Protein AF-A0A6P0Q5R2-F1 (afdb_monomer)

Radius of gyration: 26.45 Å; Cα contacts (8 Å, |Δi|>4): 133; chains: 1; bounding box: 87×30×60 Å

pLDDT: mean 90.56, std 9.29, range [42.06, 97.69]

Structure (mmCIF, N/CA/C/O backbone):
data_AF-A0A6P0Q5R2-F1
#
_entry.id   AF-A0A6P0Q5R2-F1
#
loop_
_atom_site.group_PDB
_atom_site.id
_atom_site.type_symbol
_atom_site.label_atom_id
_atom_site.label_alt_id
_atom_site.label_comp_id
_atom_site.label_asym_id
_atom_site.label_entity_id
_atom_site.label_seq_id
_atom_site.pdbx_PDB_ins_code
_atom_site.Cartn_x
_atom_site.Cartn_y
_atom_site.Cartn_z
_atom_site.occupancy
_atom_site.B_iso_or_equiv
_atom_site.auth_seq_id
_atom_site.auth_comp_id
_atom_site.auth_asym_id
_atom_site.auth_atom_id
_atom_site.pdbx_PDB_model_num
ATOM 1 N N . SER A 1 1 ? 44.112 -12.310 -16.488 1.00 42.06 1 SER A N 1
ATOM 2 C CA . SER A 1 1 ? 43.573 -10.950 -16.290 1.00 42.06 1 SER A CA 1
ATOM 3 C C . SER A 1 1 ? 42.637 -10.949 -15.096 1.00 42.06 1 SER A C 1
ATOM 5 O O . SER A 1 1 ? 41.719 -11.762 -15.097 1.00 42.06 1 SER A O 1
ATOM 7 N N . PRO A 1 2 ? 42.870 -10.136 -14.055 1.00 47.78 2 PRO A N 1
ATOM 8 C CA . PRO A 1 2 ? 42.085 -10.195 -12.831 1.00 47.78 2 PRO A CA 1
ATOM 9 C C . PRO A 1 2 ? 40.879 -9.256 -12.955 1.00 47.78 2 PRO A C 1
ATOM 11 O O . PRO A 1 2 ? 40.959 -8.079 -12.629 1.00 47.78 2 PRO A O 1
ATOM 14 N N . GLN A 1 3 ? 39.765 -9.769 -13.474 1.00 55.22 3 GLN A N 1
ATOM 15 C CA . GLN A 1 3 ? 38.461 -9.088 -13.427 1.00 55.22 3 GLN A CA 1
ATOM 16 C C . GLN A 1 3 ? 37.339 -10.009 -12.916 1.00 55.22 3 GLN A C 1
ATOM 18 O O . GLN A 1 3 ? 36.163 -9.732 -13.111 1.00 55.22 3 GLN A O 1
ATOM 23 N N . ALA A 1 4 ? 37.685 -11.101 -12.234 1.00 63.25 4 ALA A N 1
ATOM 24 C CA . ALA A 1 4 ? 36.718 -12.053 -11.699 1.00 63.25 4 ALA A CA 1
ATOM 25 C C . ALA A 1 4 ? 36.775 -12.037 -10.167 1.00 63.25 4 ALA A C 1
ATOM 27 O O . ALA A 1 4 ? 37.687 -12.641 -9.611 1.00 63.25 4 ALA A O 1
ATOM 28 N N . ASN A 1 5 ? 35.878 -11.267 -9.528 1.00 65.19 5 ASN A N 1
ATOM 29 C CA . ASN A 1 5 ? 35.314 -11.488 -8.174 1.00 65.19 5 ASN A CA 1
ATOM 30 C C . ASN A 1 5 ? 34.560 -10.251 -7.628 1.00 65.19 5 ASN A C 1
ATOM 32 O O . ASN A 1 5 ? 34.672 -9.918 -6.450 1.00 65.19 5 ASN A O 1
ATOM 36 N N . LEU A 1 6 ? 33.784 -9.542 -8.455 1.00 70.75 6 LEU A N 1
ATOM 37 C CA . LEU A 1 6 ? 32.781 -8.620 -7.909 1.00 70.75 6 LEU A CA 1
ATOM 38 C C . LEU A 1 6 ? 31.512 -9.419 -7.576 1.00 70.75 6 LEU A C 1
ATOM 40 O O . LEU A 1 6 ? 31.130 -10.274 -8.381 1.00 70.75 6 LEU A O 1
ATOM 44 N N . PRO A 1 7 ? 30.866 -9.183 -6.417 1.00 76.06 7 PRO A N 1
ATOM 45 C CA . PRO A 1 7 ? 29.560 -9.765 -6.154 1.00 76.06 7 PRO A CA 1
ATOM 46 C C . PRO A 1 7 ? 28.568 -9.280 -7.225 1.00 76.06 7 PRO A C 1
ATOM 48 O O . PRO A 1 7 ? 28.693 -8.144 -7.696 1.00 76.06 7 PRO A O 1
ATOM 51 N N . PRO A 1 8 ? 27.598 -10.118 -7.624 1.00 79.19 8 PRO A N 1
ATOM 52 C CA . PRO A 1 8 ? 26.590 -9.727 -8.602 1.00 79.19 8 PRO A CA 1
ATOM 53 C C . PRO A 1 8 ? 25.818 -8.502 -8.106 1.00 79.19 8 PRO A C 1
ATOM 55 O O . PRO A 1 8 ? 25.568 -8.341 -6.908 1.00 79.19 8 PRO A O 1
ATOM 58 N N . SER A 1 9 ? 25.421 -7.635 -9.032 1.00 89.88 9 SER A N 1
ATOM 59 C CA . SER A 1 9 ? 24.553 -6.507 -8.711 1.00 89.88 9 SER A CA 1
ATOM 60 C C . SER A 1 9 ? 23.187 -6.989 -8.220 1.00 89.88 9 SER A C 1
ATOM 62 O O . SER A 1 9 ? 22.724 -8.077 -8.562 1.00 89.88 9 SER A O 1
ATOM 64 N N . ILE A 1 10 ? 22.491 -6.139 -7.463 1.00 86.69 10 ILE A N 1
ATOM 65 C CA . ILE A 1 10 ? 21.116 -6.411 -7.026 1.00 86.69 10 ILE A CA 1
ATOM 66 C C . ILE A 1 10 ? 20.200 -6.722 -8.225 1.00 86.69 10 ILE A C 1
ATOM 68 O O . ILE A 1 10 ? 19.376 -7.629 -8.148 1.00 86.69 10 ILE A O 1
ATOM 72 N N . TRP A 1 11 ? 20.397 -6.031 -9.355 1.00 88.62 11 TRP A N 1
ATOM 73 C CA . TRP A 1 11 ? 19.672 -6.301 -10.597 1.00 88.62 11 TRP A CA 1
ATOM 74 C C . TRP A 1 11 ? 19.943 -7.710 -11.131 1.00 88.62 11 TRP A C 1
ATOM 76 O O . TRP A 1 11 ? 19.006 -8.446 -11.419 1.00 88.62 11 TRP A O 1
ATOM 86 N N . GLU A 1 12 ? 21.212 -8.119 -11.219 1.00 88.19 12 GLU A N 1
ATOM 87 C CA . GLU A 1 12 ? 21.587 -9.459 -11.690 1.00 88.19 12 GLU A CA 1
ATOM 88 C C . GLU A 1 12 ? 21.073 -10.563 -10.765 1.00 88.19 12 GLU A C 1
ATOM 90 O O . GLU A 1 12 ? 20.604 -11.596 -11.246 1.00 88.19 12 GLU A O 1
ATOM 95 N N . VAL A 1 13 ? 21.124 -10.348 -9.448 1.00 89.44 13 VAL A N 1
ATOM 96 C CA . VAL A 1 13 ? 20.578 -11.297 -8.473 1.00 89.44 13 VAL A CA 1
ATOM 97 C C . VAL A 1 13 ? 19.073 -11.453 -8.676 1.00 89.44 13 VAL A C 1
ATOM 99 O O . VAL A 1 13 ? 18.602 -12.581 -8.827 1.00 89.44 13 VAL A O 1
ATOM 102 N N . TYR A 1 14 ? 18.313 -10.356 -8.728 1.00 91.00 14 TYR A N 1
ATOM 103 C CA . TYR A 1 14 ? 16.857 -10.431 -8.864 1.00 91.00 14 TYR A CA 1
ATOM 104 C C . TYR A 1 14 ? 16.403 -10.948 -10.233 1.00 91.00 14 TYR A C 1
ATOM 106 O O . TYR A 1 14 ? 15.512 -11.794 -10.288 1.00 91.00 14 TYR A O 1
ATOM 114 N N . GLU A 1 15 ? 17.033 -10.510 -11.322 1.00 91.69 15 GLU A N 1
ATOM 115 C CA . GLU A 1 15 ? 16.635 -10.864 -12.689 1.00 91.69 15 GLU A CA 1
ATOM 116 C C . GLU A 1 15 ? 17.056 -12.288 -13.067 1.00 91.69 15 GLU A C 1
ATOM 118 O O . GLU A 1 15 ? 16.255 -13.066 -13.589 1.00 91.69 15 GLU A O 1
ATOM 123 N N . ARG A 1 16 ? 18.328 -12.633 -12.826 1.00 88.94 16 ARG A N 1
ATOM 124 C CA . ARG A 1 16 ? 18.951 -13.834 -13.403 1.00 88.94 16 ARG A CA 1
ATOM 125 C C . ARG A 1 16 ? 19.016 -15.002 -12.435 1.00 88.94 16 ARG A C 1
ATOM 127 O O . ARG A 1 16 ? 18.883 -16.140 -12.877 1.00 88.94 16 ARG A O 1
ATOM 134 N N . MET A 1 17 ? 19.238 -14.739 -11.146 1.00 89.62 17 MET A N 1
ATOM 135 C CA . MET A 1 17 ? 19.396 -15.800 -10.143 1.00 89.62 17 MET A CA 1
ATOM 136 C C . MET A 1 17 ? 18.065 -16.146 -9.474 1.00 89.62 17 MET A C 1
ATOM 138 O O . MET A 1 17 ? 17.630 -17.292 -9.535 1.00 89.62 17 MET A O 1
ATOM 142 N N . LEU A 1 18 ? 17.408 -15.156 -8.864 1.00 91.69 18 LEU A N 1
ATOM 143 C CA . LEU A 1 18 ? 16.145 -15.341 -8.144 1.00 91.69 18 LEU A CA 1
ATOM 144 C C . LEU A 1 18 ? 14.923 -15.315 -9.064 1.00 91.69 18 LEU A C 1
ATOM 146 O O . LEU A 1 18 ? 13.899 -15.897 -8.720 1.00 91.69 18 LEU A O 1
ATOM 150 N N . ARG A 1 19 ? 15.034 -14.657 -10.225 1.00 92.00 19 ARG A N 1
ATOM 151 C CA . ARG A 1 19 ? 13.952 -14.494 -11.206 1.00 92.00 19 ARG A CA 1
ATOM 152 C C . ARG A 1 19 ? 12.671 -13.937 -10.574 1.00 92.00 19 ARG A C 1
ATOM 154 O O . ARG A 1 19 ? 11.583 -14.467 -10.794 1.00 92.00 19 ARG A O 1
ATOM 161 N N . ILE A 1 20 ? 12.803 -12.874 -9.776 1.00 93.69 20 ILE A N 1
ATOM 162 C CA . ILE A 1 20 ? 11.652 -12.246 -9.116 1.00 93.69 20 ILE A CA 1
ATOM 163 C C . ILE A 1 20 ? 10.746 -11.616 -10.187 1.00 93.69 20 ILE A C 1
ATOM 165 O O . ILE A 1 20 ? 11.256 -10.837 -10.993 1.00 93.69 20 ILE A O 1
ATOM 169 N N . PRO A 1 21 ? 9.430 -11.903 -10.210 1.00 93.31 21 PRO A N 1
ATOM 170 C CA . PRO A 1 21 ? 8.547 -11.457 -11.291 1.00 93.31 21 PRO A CA 1
ATOM 171 C C . PRO A 1 21 ? 8.476 -9.937 -11.460 1.00 93.31 21 PRO A C 1
ATOM 173 O O . PRO A 1 21 ? 8.421 -9.453 -12.586 1.00 93.31 21 PRO A O 1
ATOM 176 N N . TYR A 1 22 ? 8.552 -9.185 -10.358 1.00 94.69 22 TYR A N 1
ATOM 177 C CA . TYR A 1 22 ? 8.447 -7.728 -10.366 1.00 94.69 22 TYR A CA 1
ATOM 178 C C . TYR A 1 22 ? 9.564 -7.071 -9.569 1.00 94.69 22 TYR A C 1
ATOM 180 O O . TYR A 1 22 ? 9.927 -7.523 -8.484 1.00 94.69 22 TYR A O 1
ATOM 188 N N . TYR A 1 23 ? 10.056 -5.949 -10.079 1.00 94.62 23 TYR A N 1
ATOM 189 C CA . TYR A 1 23 ? 10.985 -5.074 -9.384 1.00 94.62 23 TYR A CA 1
ATOM 190 C C . TYR A 1 23 ? 10.434 -3.650 -9.405 1.00 94.62 23 TYR A C 1
ATOM 192 O O . TYR A 1 23 ? 10.169 -3.099 -10.471 1.00 94.62 23 TYR A O 1
ATOM 200 N N . VAL A 1 24 ? 10.227 -3.052 -8.231 1.00 94.31 24 VAL A N 1
ATOM 201 C CA . VAL A 1 24 ? 9.612 -1.724 -8.099 1.00 94.31 24 VAL A CA 1
ATOM 202 C C . VAL A 1 24 ? 10.561 -0.786 -7.376 1.00 94.31 24 VAL A C 1
ATOM 204 O O . VAL A 1 24 ? 11.104 -1.121 -6.325 1.00 94.31 24 VAL A O 1
ATOM 207 N N . VAL A 1 25 ? 10.735 0.412 -7.927 1.00 94.12 25 VAL A N 1
ATOM 208 C CA . VAL A 1 25 ? 11.547 1.477 -7.342 1.00 94.12 25 VAL A CA 1
ATOM 209 C C . VAL A 1 25 ? 10.693 2.726 -7.209 1.00 94.12 25 VAL A C 1
ATOM 211 O O . VAL A 1 25 ? 10.170 3.236 -8.197 1.00 94.12 25 VAL A O 1
ATOM 214 N N . PHE A 1 26 ? 10.591 3.247 -5.990 1.00 94.94 26 PHE A N 1
ATOM 215 C CA . PHE A 1 26 ? 9.937 4.520 -5.714 1.00 94.94 26 PHE A CA 1
ATOM 216 C C . PHE A 1 26 ? 10.924 5.494 -5.075 1.00 94.94 26 PHE A C 1
ATOM 218 O O . PHE A 1 26 ? 11.534 5.193 -4.047 1.00 94.94 26 PHE A O 1
ATOM 225 N N . ASN A 1 27 ? 11.070 6.675 -5.671 1.00 93.25 27 ASN A N 1
ATOM 226 C CA . ASN A 1 27 ? 11.842 7.765 -5.093 1.00 93.25 27 ASN A CA 1
ATOM 227 C C . ASN A 1 27 ? 10.901 8.734 -4.367 1.00 93.25 27 ASN A C 1
ATOM 229 O O . ASN A 1 27 ? 10.227 9.537 -5.002 1.00 93.25 27 ASN A O 1
ATOM 233 N N . GLY A 1 28 ? 10.902 8.697 -3.033 1.00 89.06 28 GLY A N 1
ATOM 234 C CA . GLY A 1 28 ? 10.040 9.550 -2.204 1.00 89.06 28 GLY A CA 1
ATOM 235 C C . GLY A 1 28 ? 10.403 11.042 -2.171 1.00 89.06 28 GLY A C 1
ATOM 236 O O . GLY A 1 28 ? 9.708 11.797 -1.498 1.00 89.06 28 GLY A O 1
ATOM 237 N N . ASN A 1 29 ? 11.479 11.467 -2.845 1.00 88.94 29 ASN A N 1
ATOM 238 C CA . ASN A 1 29 ? 11.844 12.880 -2.992 1.00 88.94 29 ASN A CA 1
ATOM 239 C C . ASN A 1 29 ? 11.361 13.441 -4.336 1.00 88.94 29 ASN A C 1
ATOM 241 O O . ASN A 1 29 ? 10.809 14.535 -4.380 1.00 88.94 29 ASN A O 1
ATOM 245 N N . SER A 1 30 ? 11.564 12.701 -5.434 1.00 92.75 30 SER A N 1
ATOM 246 C CA . SER A 1 30 ? 11.121 13.113 -6.776 1.00 92.75 30 SER A CA 1
ATOM 247 C C . SER A 1 30 ? 9.725 12.612 -7.148 1.00 92.75 30 SER A C 1
ATOM 249 O O . SER A 1 30 ? 9.208 12.989 -8.194 1.00 92.75 30 SER A O 1
ATOM 251 N N . ASN A 1 31 ? 9.129 11.755 -6.315 1.00 91.56 31 ASN A N 1
ATOM 252 C CA . ASN A 1 31 ? 7.854 11.074 -6.541 1.00 91.56 31 ASN A CA 1
ATOM 253 C C . ASN A 1 31 ? 7.814 10.220 -7.819 1.00 91.56 31 ASN A C 1
ATOM 255 O O . ASN A 1 31 ? 6.748 9.967 -8.371 1.00 91.56 31 ASN A O 1
ATOM 259 N N . ILE A 1 32 ? 8.974 9.750 -8.285 1.00 91.75 32 ILE A N 1
ATOM 260 C CA . ILE A 1 32 ? 9.067 8.886 -9.465 1.00 91.75 32 ILE A CA 1
ATOM 261 C C . ILE A 1 32 ? 8.896 7.429 -9.032 1.00 91.75 32 ILE A C 1
ATOM 263 O O . ILE A 1 32 ? 9.697 6.914 -8.244 1.00 91.75 32 ILE A O 1
ATOM 267 N N . LEU A 1 33 ? 7.879 6.769 -9.585 1.00 94.00 33 LEU A N 1
ATOM 268 C CA . LEU A 1 33 ? 7.646 5.332 -9.483 1.00 94.00 33 LEU A CA 1
ATOM 269 C C . LEU A 1 33 ? 8.056 4.658 -10.796 1.00 94.00 33 LEU A C 1
ATOM 271 O O . LEU A 1 33 ? 7.612 5.059 -11.868 1.00 94.00 33 LEU A O 1
ATOM 275 N N . ARG A 1 34 ? 8.901 3.631 -10.706 1.00 94.62 34 ARG A N 1
ATOM 276 C CA . ARG A 1 34 ? 9.294 2.778 -11.832 1.00 94.62 34 ARG A CA 1
ATOM 277 C C . ARG A 1 34 ? 9.008 1.333 -11.475 1.00 94.62 34 ARG A C 1
ATOM 279 O O . ARG A 1 34 ? 9.356 0.889 -10.380 1.00 94.62 34 ARG A O 1
ATOM 286 N N . LEU A 1 35 ? 8.398 0.611 -12.401 1.00 95.81 35 LEU A N 1
ATOM 287 C CA . LEU A 1 35 ? 8.068 -0.796 -12.241 1.00 95.81 35 LEU A CA 1
ATOM 288 C C . LEU A 1 35 ? 8.669 -1.579 -13.393 1.00 95.81 35 LEU A C 1
ATOM 290 O O . LEU A 1 35 ? 8.628 -1.141 -14.538 1.00 95.81 35 LEU A O 1
ATOM 294 N N . PHE A 1 36 ? 9.220 -2.740 -13.079 1.00 95.38 36 PHE A N 1
ATOM 295 C CA . PHE A 1 36 ? 9.786 -3.647 -14.052 1.00 95.38 36 PHE A CA 1
ATOM 296 C C . PHE A 1 36 ? 9.187 -5.029 -13.866 1.00 95.38 36 PHE A C 1
ATOM 298 O O . PHE A 1 36 ? 9.105 -5.524 -12.744 1.00 95.38 36 PHE A O 1
ATOM 305 N N . GLU A 1 37 ? 8.809 -5.652 -14.971 1.00 95.56 37 GLU A N 1
ATOM 306 C CA . GLU A 1 37 ? 8.295 -7.015 -15.014 1.00 95.56 37 GLU A CA 1
ATOM 307 C C . GLU A 1 37 ? 9.318 -7.924 -15.697 1.00 95.56 37 GLU A C 1
ATOM 309 O O . GLU A 1 37 ? 9.925 -7.557 -16.711 1.00 95.56 37 GLU A O 1
ATOM 314 N N . LEU A 1 38 ? 9.545 -9.109 -15.137 1.00 95.06 38 LEU A N 1
ATOM 315 C CA . LEU A 1 38 ? 10.451 -10.099 -15.700 1.00 95.06 38 LEU A CA 1
ATOM 316 C C . LEU A 1 38 ? 9.789 -10.799 -16.890 1.00 95.06 38 LEU A C 1
ATOM 318 O O . LEU A 1 38 ? 9.157 -11.845 -16.760 1.00 95.06 38 LEU A O 1
ATOM 322 N N . VAL A 1 39 ? 9.999 -10.261 -18.088 1.00 93.44 39 VAL A N 1
ATOM 323 C CA . VAL A 1 39 ? 9.477 -10.854 -19.321 1.00 93.44 39 VAL A CA 1
ATOM 324 C C . VAL A 1 39 ? 10.535 -11.775 -19.927 1.00 93.44 39 VAL A C 1
ATOM 326 O O . VAL A 1 39 ? 11.562 -11.328 -20.447 1.00 93.44 39 VAL A O 1
ATOM 329 N N . ARG A 1 40 ? 10.256 -13.085 -19.906 1.00 88.69 40 ARG A N 1
ATOM 330 C CA . ARG A 1 40 ? 11.158 -14.177 -20.324 1.00 88.69 40 ARG A CA 1
ATOM 331 C C . ARG A 1 40 ? 12.418 -14.270 -19.456 1.00 88.69 40 ARG A C 1
ATOM 333 O O . ARG A 1 40 ? 12.482 -15.107 -18.559 1.00 88.69 40 ARG A O 1
ATOM 340 N N . SER A 1 41 ? 13.418 -13.447 -19.752 1.00 87.00 41 SER A N 1
ATOM 341 C CA . SER A 1 41 ? 14.762 -13.511 -19.164 1.00 87.00 41 SER A CA 1
ATOM 342 C C . SER A 1 41 ? 15.343 -12.138 -18.835 1.00 87.00 41 SER A C 1
ATOM 344 O O . SER A 1 41 ? 16.526 -12.050 -18.519 1.00 87.00 41 SER A O 1
ATOM 346 N N . SER A 1 42 ? 14.553 -11.072 -18.972 1.00 92.56 42 SER A N 1
ATOM 347 C CA . SER A 1 42 ? 14.997 -9.713 -18.677 1.00 92.56 42 SER A CA 1
ATOM 348 C C . SER A 1 42 ? 13.850 -8.866 -18.158 1.00 92.56 42 SER A C 1
ATOM 350 O O . SER A 1 42 ? 12.730 -8.958 -18.671 1.00 92.56 42 SER A O 1
ATOM 352 N N . TYR A 1 43 ? 14.151 -7.997 -17.208 1.00 95.94 43 TYR A N 1
ATOM 353 C CA . TYR A 1 43 ? 13.233 -6.974 -16.752 1.00 95.94 43 TYR A CA 1
ATOM 354 C C . TYR A 1 43 ? 12.910 -5.988 -17.875 1.00 95.94 43 TYR A C 1
ATOM 356 O O . TYR A 1 43 ? 13.795 -5.471 -18.561 1.00 95.94 43 TYR A O 1
ATOM 364 N N . ARG A 1 44 ? 11.621 -5.714 -18.057 1.00 95.50 44 ARG A N 1
ATOM 365 C CA . ARG A 1 44 ? 11.111 -4.663 -18.937 1.00 95.50 44 ARG A CA 1
ATOM 366 C C . ARG A 1 44 ? 10.367 -3.647 -18.100 1.00 95.50 44 ARG A C 1
ATOM 368 O O . ARG A 1 44 ? 9.556 -4.023 -17.262 1.00 95.50 44 ARG A O 1
ATOM 375 N N . GLU A 1 45 ? 10.664 -2.373 -18.326 1.00 95.88 45 GLU A N 1
ATOM 376 C CA . GLU A 1 45 ? 9.943 -1.295 -17.660 1.00 95.88 45 GLU A CA 1
ATOM 377 C C . GLU A 1 45 ? 8.485 -1.290 -18.119 1.00 95.88 45 GLU A C 1
ATOM 379 O O . GLU A 1 45 ? 8.195 -1.340 -19.317 1.00 95.88 45 GLU A O 1
ATOM 384 N N . VAL A 1 46 ? 7.581 -1.256 -17.150 1.00 94.69 46 VAL A N 1
ATOM 385 C CA . VAL A 1 46 ? 6.145 -1.183 -17.367 1.00 94.69 46 VAL A CA 1
ATOM 386 C C . VAL A 1 46 ? 5.741 0.282 -17.398 1.00 94.69 46 VAL A C 1
ATOM 388 O O . VAL A 1 46 ? 6.055 1.052 -16.490 1.00 94.69 46 VAL A O 1
ATOM 391 N N . ILE A 1 47 ? 5.021 0.666 -18.450 1.00 92.12 47 ILE A N 1
ATOM 392 C CA . ILE A 1 47 ? 4.425 1.996 -18.549 1.00 92.12 47 ILE A CA 1
ATOM 393 C C . ILE A 1 47 ? 3.194 2.015 -17.644 1.00 92.12 47 ILE A C 1
ATOM 395 O O . ILE A 1 47 ? 2.199 1.344 -17.919 1.00 92.12 47 ILE A O 1
ATOM 399 N N . LEU A 1 48 ? 3.282 2.767 -16.551 1.00 89.06 48 LEU A N 1
ATOM 400 C CA . LEU A 1 48 ? 2.188 2.917 -15.601 1.00 89.06 48 LEU A CA 1
ATOM 401 C C . LEU A 1 48 ? 1.147 3.902 -16.143 1.00 89.06 48 LEU A C 1
ATOM 403 O O . LEU A 1 48 ? 1.464 5.042 -16.477 1.00 89.06 48 LEU A O 1
ATOM 407 N N . ASN A 1 49 ? -0.110 3.465 -16.189 1.00 83.75 49 ASN A N 1
ATOM 408 C CA . ASN A 1 49 ? -1.254 4.316 -16.506 1.00 83.75 49 ASN A CA 1
ATOM 409 C C . ASN A 1 49 ? -1.856 4.842 -15.196 1.00 83.75 49 ASN A C 1
ATOM 411 O O . ASN A 1 49 ? -2.896 4.369 -14.743 1.00 83.75 49 ASN A O 1
ATOM 415 N N . GLY A 1 50 ? -1.157 5.790 -14.569 1.00 86.69 50 GLY A N 1
ATOM 416 C CA . GLY A 1 50 ? -1.506 6.362 -13.268 1.00 86.69 50 GLY A CA 1
ATOM 417 C C . GLY A 1 50 ? -0.659 5.816 -12.118 1.00 86.69 50 GLY A C 1
ATOM 418 O O . GLY A 1 50 ? 0.431 5.287 -12.321 1.00 86.69 50 GLY A O 1
ATOM 419 N N . ASP A 1 51 ? -1.181 5.948 -10.902 1.00 90.31 51 ASP A N 1
ATOM 420 C CA . ASP A 1 51 ? -0.402 5.781 -9.669 1.00 90.31 51 ASP A CA 1
ATOM 421 C C . ASP A 1 51 ? -0.550 4.395 -9.028 1.00 90.31 51 ASP A C 1
ATOM 423 O O . ASP A 1 51 ? -0.120 4.189 -7.894 1.00 90.31 51 ASP A O 1
ATOM 427 N N . LYS A 1 52 ? -1.191 3.447 -9.715 1.00 93.81 52 LYS A N 1
ATOM 428 C CA . LYS A 1 52 ? -1.483 2.100 -9.214 1.00 93.81 52 LYS A CA 1
ATOM 429 C C . LYS A 1 52 ? -1.081 1.039 -10.236 1.00 93.81 52 LYS A C 1
ATOM 431 O O . LYS A 1 52 ? -1.205 1.244 -11.442 1.00 93.81 52 LYS A O 1
ATOM 436 N N . PHE A 1 53 ? -0.656 -0.113 -9.738 1.00 95.50 53 PHE A N 1
ATOM 437 C CA . PHE A 1 53 ? -0.367 -1.300 -10.528 1.00 95.50 53 PHE A CA 1
ATOM 438 C C . PHE A 1 53 ? -0.828 -2.554 -9.788 1.00 95.50 53 PHE A C 1
ATOM 440 O O . PHE A 1 53 ? -0.520 -2.734 -8.610 1.00 95.50 53 PHE A O 1
ATOM 447 N N . TRP A 1 54 ? -1.557 -3.424 -10.481 1.00 96.00 54 TRP A N 1
ATOM 448 C CA . TRP A 1 54 ? -2.040 -4.689 -9.936 1.00 96.00 54 TRP A CA 1
ATOM 449 C C . TRP A 1 54 ? -1.043 -5.816 -10.216 1.00 96.00 54 TRP A C 1
ATOM 451 O O . TRP A 1 54 ? -0.630 -5.984 -11.361 1.00 96.00 54 TRP A O 1
ATOM 461 N N . LEU A 1 55 ? -0.680 -6.589 -9.190 1.00 95.31 55 LEU A N 1
ATOM 462 C CA . LEU A 1 55 ? 0.212 -7.745 -9.282 1.00 95.31 55 LEU A CA 1
ATOM 463 C C . LEU A 1 55 ? -0.629 -9.032 -9.187 1.00 95.31 55 LEU A C 1
ATOM 465 O O . LEU A 1 55 ? -0.959 -9.464 -8.076 1.00 95.31 55 LEU A O 1
ATOM 469 N N . PRO A 1 56 ? -1.016 -9.643 -10.323 1.00 93.50 56 PRO A N 1
ATOM 470 C CA . PRO A 1 56 ? -1.988 -10.734 -10.342 1.00 93.50 56 PRO A CA 1
ATOM 471 C C . PRO A 1 56 ? -1.531 -11.987 -9.584 1.00 93.50 56 PRO A C 1
ATOM 473 O O . PRO A 1 56 ? -2.360 -12.661 -8.986 1.00 93.50 56 PRO A O 1
ATOM 476 N N . GLU A 1 57 ? -0.234 -12.289 -9.547 1.00 92.38 57 GLU A N 1
ATOM 477 C CA . GLU A 1 57 ? 0.325 -13.503 -8.933 1.00 92.38 57 GLU A CA 1
ATOM 478 C C . GLU A 1 57 ? 0.189 -13.535 -7.411 1.00 92.38 57 GLU A C 1
ATOM 480 O O . GLU A 1 57 ? 0.233 -14.609 -6.813 1.00 92.38 57 GLU A O 1
ATOM 485 N N . ILE A 1 58 ? 0.066 -12.364 -6.786 1.00 93.62 58 ILE A N 1
ATOM 486 C CA . ILE A 1 58 ? -0.081 -12.225 -5.334 1.00 93.62 58 ILE A CA 1
ATOM 487 C C . ILE A 1 58 ? -1.426 -11.615 -4.942 1.00 93.62 58 ILE A C 1
ATOM 489 O O . ILE A 1 58 ? -1.635 -11.360 -3.761 1.00 93.62 58 ILE A O 1
ATOM 493 N N . GLU A 1 59 ? -2.310 -11.368 -5.916 1.00 96.12 59 GLU A N 1
ATOM 494 C CA . GLU A 1 59 ? -3.628 -10.749 -5.724 1.00 96.12 59 GLU A CA 1
ATOM 495 C C . GLU A 1 59 ? -3.575 -9.466 -4.879 1.00 96.12 59 GLU A C 1
ATOM 497 O O . GLU A 1 59 ? -4.431 -9.200 -4.032 1.00 96.12 59 GLU A O 1
ATOM 502 N N . LEU A 1 60 ? -2.539 -8.662 -5.111 1.00 97.19 60 LEU A N 1
ATOM 503 C CA . LEU A 1 60 ? -2.329 -7.394 -4.432 1.00 97.19 60 LEU A CA 1
ATOM 504 C C . LEU A 1 60 ? -1.969 -6.315 -5.435 1.00 97.19 60 LEU A C 1
ATOM 506 O O . LEU A 1 60 ? -1.317 -6.556 -6.447 1.00 97.19 60 LEU A O 1
ATOM 510 N N . GLY A 1 61 ? -2.353 -5.093 -5.109 1.00 96.38 61 GLY A N 1
ATOM 511 C CA . GLY A 1 61 ? -1.983 -3.916 -5.860 1.00 96.38 61 GLY A CA 1
ATOM 512 C C . GLY A 1 61 ? -0.981 -3.066 -5.106 1.00 96.38 61 GLY A C 1
ATOM 513 O O . GLY A 1 61 ? -0.994 -3.008 -3.880 1.00 96.38 61 GLY A O 1
ATOM 514 N N . LEU A 1 62 ? -0.128 -2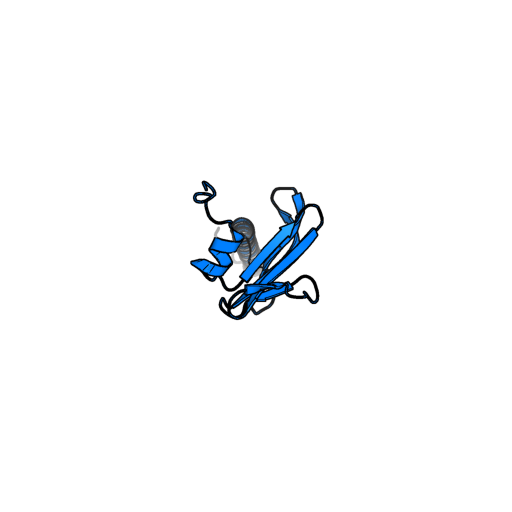.370 -5.841 1.00 96.81 62 LEU A N 1
ATOM 515 C CA . LEU A 1 62 ? 0.825 -1.414 -5.308 1.00 96.81 62 LEU A CA 1
ATOM 516 C C . LEU A 1 62 ? 0.539 -0.044 -5.911 1.00 96.81 62 LEU A C 1
ATOM 518 O O . LEU A 1 62 ? 0.332 0.072 -7.117 1.00 96.81 62 LEU A O 1
ATOM 522 N N . GLY A 1 63 ? 0.528 1.005 -5.098 1.00 95.62 63 GLY A N 1
ATOM 523 C CA . GLY A 1 63 ? 0.298 2.344 -5.620 1.00 95.62 63 GLY A CA 1
ATOM 524 C C . GLY A 1 63 ? 0.762 3.465 -4.714 1.00 95.62 63 GLY A C 1
ATOM 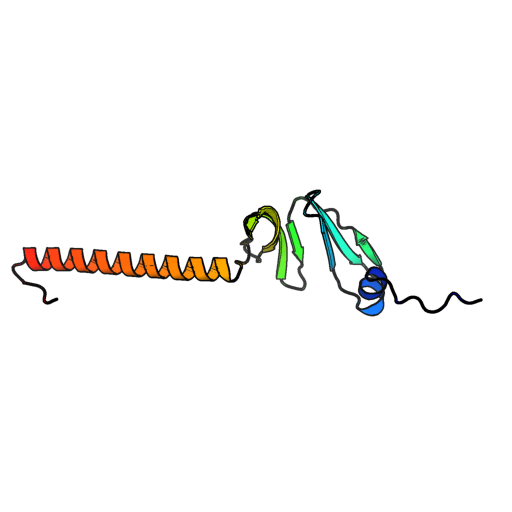525 O O . GLY A 1 63 ? 1.197 3.234 -3.585 1.00 95.62 63 GLY A O 1
ATOM 526 N N . LEU A 1 64 ? 0.683 4.686 -5.234 1.00 95.88 64 LEU A N 1
ATOM 527 C CA . LEU A 1 64 ? 1.034 5.891 -4.502 1.00 95.88 64 LEU A CA 1
ATOM 528 C C . LEU A 1 64 ? -0.181 6.407 -3.738 1.00 95.88 64 LEU A C 1
ATOM 530 O O . LEU A 1 64 ? -1.244 6.676 -4.293 1.00 95.88 64 LEU A O 1
ATOM 534 N N . TRP A 1 65 ? 0.000 6.552 -2.435 1.00 95.31 65 TRP A N 1
ATOM 535 C CA . TRP A 1 65 ? -0.979 7.103 -1.520 1.00 95.31 65 TRP A CA 1
ATOM 536 C C . TRP A 1 65 ? -0.452 8.413 -0.942 1.00 95.31 65 TRP A C 1
ATOM 538 O O . TRP A 1 65 ? 0.669 8.463 -0.435 1.00 95.31 65 TRP A O 1
ATOM 548 N N . SER A 1 66 ? -1.264 9.468 -1.007 1.00 94.44 66 SER A N 1
ATOM 549 C CA . SER A 1 66 ? -0.947 10.760 -0.398 1.00 94.44 66 SER A CA 1
ATOM 550 C C . SER A 1 66 ? -1.471 10.809 1.030 1.00 94.44 66 SER A C 1
ATOM 552 O O . SER A 1 66 ? -2.672 10.650 1.261 1.00 94.44 66 SER A O 1
ATOM 554 N N . GLY A 1 67 ? -0.579 11.050 1.988 1.00 92.44 67 GLY A N 1
ATOM 555 C CA . GLY A 1 67 ? -0.984 11.269 3.366 1.00 92.44 67 GLY A CA 1
ATOM 556 C C . GLY A 1 67 ? 0.169 11.305 4.357 1.00 92.44 67 GLY A C 1
ATOM 557 O O . GLY A 1 67 ? 1.347 11.378 3.999 1.00 92.44 67 GLY A O 1
ATOM 558 N N . ASN A 1 68 ? -0.190 11.295 5.640 1.00 90.94 68 ASN A N 1
ATOM 559 C CA . ASN A 1 68 ? 0.762 11.367 6.738 1.00 90.94 68 ASN A CA 1
ATOM 560 C C . ASN A 1 68 ? 1.154 9.967 7.221 1.00 90.94 68 ASN A C 1
ATOM 562 O O . ASN A 1 68 ? 0.291 9.166 7.577 1.00 90.94 68 ASN A O 1
ATOM 566 N N . TYR A 1 69 ? 2.454 9.698 7.271 1.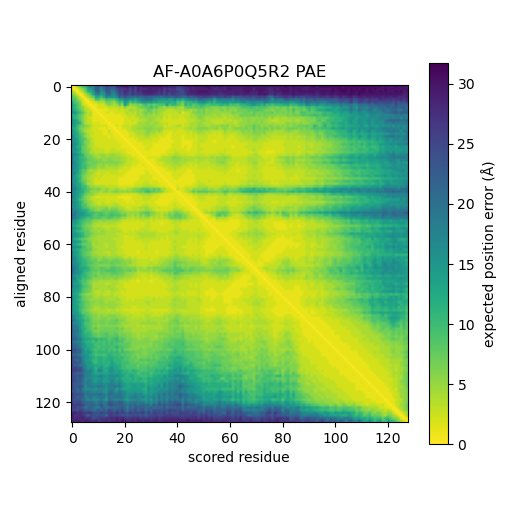00 87.38 69 TYR A N 1
ATOM 567 C CA . TYR A 1 69 ? 3.013 8.508 7.902 1.00 87.38 69 TYR A CA 1
ATOM 568 C C . TYR A 1 69 ? 4.337 8.876 8.570 1.00 87.38 69 TYR A C 1
ATOM 570 O O . TYR A 1 69 ? 5.155 9.568 7.968 1.00 87.38 69 TYR A O 1
ATOM 578 N N . GLN A 1 70 ? 4.530 8.446 9.822 1.00 86.69 70 GLN A N 1
ATOM 579 C CA . GLN A 1 70 ? 5.682 8.842 10.649 1.00 86.69 70 GLN A CA 1
ATOM 580 C C . GLN A 1 70 ? 5.922 10.363 10.635 1.00 86.69 70 GLN A C 1
ATOM 582 O O . GLN A 1 70 ? 7.028 10.823 10.379 1.00 86.69 70 GLN A O 1
ATOM 587 N N . GLU A 1 71 ? 4.851 11.138 10.843 1.00 88.69 71 GLU A N 1
ATOM 588 C CA . GLU A 1 71 ? 4.850 12.613 10.880 1.00 88.69 71 GLU A CA 1
ATOM 589 C C . GLU A 1 71 ? 5.182 13.306 9.546 1.00 88.69 71 GLU A C 1
ATOM 591 O O . GLU A 1 71 ? 5.055 14.523 9.433 1.00 88.69 71 GLU A O 1
ATOM 596 N N . LEU A 1 72 ? 5.481 12.552 8.490 1.00 90.25 72 LEU A N 1
ATOM 597 C CA . LEU A 1 72 ? 5.789 13.081 7.168 1.00 90.25 72 LEU A CA 1
ATOM 598 C C . LEU A 1 72 ? 4.563 13.006 6.252 1.00 90.25 72 LEU A C 1
ATOM 600 O O . LEU A 1 72 ? 4.017 11.931 5.994 1.00 90.25 72 LEU A O 1
ATOM 604 N N . ASN A 1 73 ? 4.140 14.163 5.737 1.00 93.25 73 ASN A N 1
ATOM 605 C CA . ASN A 1 73 ? 3.066 14.271 4.750 1.00 93.25 73 ASN A CA 1
ATOM 606 C C . ASN A 1 73 ? 3.648 14.292 3.329 1.00 93.25 73 ASN A C 1
ATOM 608 O O . ASN A 1 73 ? 4.291 15.269 2.946 1.00 93.25 73 ASN A O 1
ATOM 612 N N . ARG A 1 74 ? 3.464 13.198 2.580 1.00 94.44 74 ARG A N 1
ATOM 613 C CA . ARG A 1 74 ? 3.967 13.026 1.206 1.00 94.44 74 ARG A CA 1
ATOM 614 C C . ARG A 1 74 ? 3.288 11.848 0.497 1.00 94.44 74 ARG A C 1
ATOM 616 O O . ARG A 1 74 ? 2.374 11.232 1.043 1.00 94.44 74 ARG A O 1
ATOM 623 N N . LEU A 1 75 ? 3.767 11.517 -0.704 1.00 95.38 75 LEU A N 1
ATOM 624 C CA . LEU A 1 75 ? 3.422 10.273 -1.388 1.00 95.38 75 LEU A CA 1
ATOM 625 C C . LEU A 1 75 ? 4.184 9.085 -0.788 1.00 95.38 75 LEU A C 1
ATOM 627 O O . LEU A 1 75 ? 5.400 9.132 -0.583 1.00 95.38 75 LEU A O 1
ATOM 631 N N . TRP A 1 76 ? 3.454 8.004 -0.547 1.00 94.56 76 TRP A N 1
ATOM 632 C CA . TRP A 1 76 ? 3.958 6.743 -0.022 1.00 94.56 76 TRP A CA 1
ATOM 633 C C . TRP A 1 76 ? 3.566 5.596 -0.934 1.00 94.56 76 TRP A C 1
ATOM 635 O O . TRP 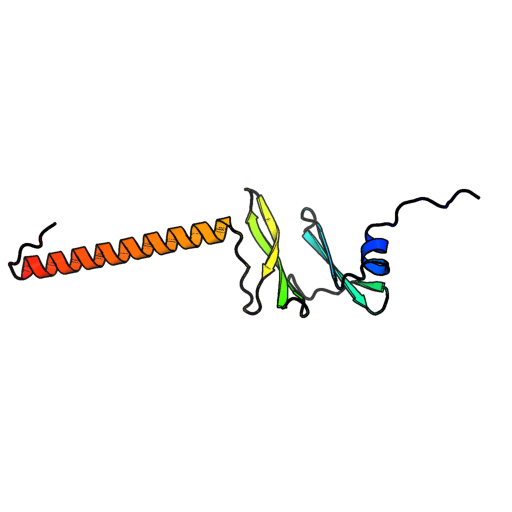A 1 76 ? 2.447 5.553 -1.436 1.00 94.56 76 TRP A O 1
ATOM 645 N N . LEU A 1 77 ? 4.462 4.628 -1.080 1.00 95.31 77 LEU A N 1
ATOM 646 C CA . LEU A 1 77 ? 4.147 3.371 -1.740 1.00 95.31 77 LEU A CA 1
ATOM 647 C C . LEU A 1 77 ? 3.347 2.488 -0.770 1.00 95.31 77 LEU A C 1
ATOM 649 O O . LEU A 1 77 ? 3.850 2.139 0.300 1.00 95.31 77 LEU A O 1
ATOM 653 N N . ARG A 1 78 ? 2.101 2.153 -1.116 1.00 95.69 78 ARG A N 1
ATOM 654 C CA . ARG A 1 78 ? 1.201 1.326 -0.298 1.00 95.69 78 ARG A CA 1
ATOM 655 C C . ARG A 1 78 ? 0.638 0.154 -1.083 1.00 95.69 78 ARG A C 1
ATOM 657 O O . ARG A 1 78 ? 0.425 0.239 -2.290 1.00 95.69 78 ARG A O 1
ATOM 664 N N . TRP A 1 79 ? 0.344 -0.912 -0.347 1.00 96.69 79 TRP A N 1
ATOM 665 C CA . TRP A 1 79 ? -0.428 -2.041 -0.845 1.00 96.69 79 TRP A CA 1
ATOM 666 C C . TRP A 1 79 ? -1.929 -1.749 -0.775 1.00 96.69 79 TRP A C 1
ATOM 668 O O . TRP A 1 79 ? -2.400 -1.142 0.192 1.00 96.69 79 TRP A O 1
ATOM 678 N N . TYR A 1 80 ? -2.671 -2.208 -1.775 1.00 97.69 80 TYR A N 1
ATOM 679 C CA . TYR A 1 80 ? -4.129 -2.203 -1.808 1.00 97.69 80 TYR A CA 1
ATOM 680 C C . TYR A 1 80 ? -4.673 -3.578 -2.213 1.00 97.69 80 TYR A C 1
ATOM 682 O O . TYR A 1 80 ? -3.974 -4.372 -2.843 1.00 97.69 80 TYR A O 1
ATOM 690 N N . ASP A 1 81 ? -5.904 -3.871 -1.803 1.00 97.56 81 ASP A N 1
ATOM 691 C CA . ASP A 1 81 ? -6.579 -5.144 -2.069 1.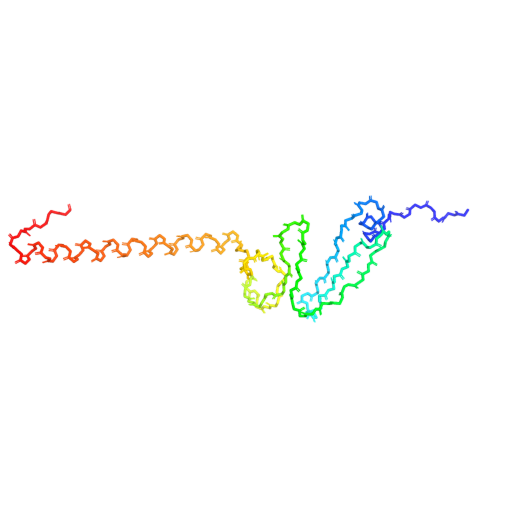00 97.56 81 ASP A CA 1
ATOM 692 C C . ASP A 1 81 ? -7.375 -5.141 -3.388 1.00 97.56 81 ASP A C 1
ATOM 694 O O . ASP A 1 81 ? -7.470 -4.133 -4.086 1.00 97.56 81 ASP A O 1
ATOM 698 N N . ALA A 1 82 ? -7.975 -6.278 -3.747 1.00 96.81 82 ALA A N 1
ATOM 699 C CA . ALA A 1 82 ? -8.767 -6.417 -4.975 1.00 96.81 82 ALA A CA 1
ATOM 700 C C . ALA A 1 82 ? -10.012 -5.508 -5.028 1.00 96.81 82 ALA A C 1
ATOM 702 O O . ALA A 1 82 ? -10.561 -5.281 -6.103 1.00 96.81 82 ALA A O 1
ATOM 703 N N . ALA A 1 83 ? -10.455 -4.980 -3.884 1.00 97.06 83 ALA A N 1
ATOM 704 C CA . ALA A 1 83 ? -11.550 -4.020 -3.782 1.00 97.06 83 ALA A CA 1
ATOM 705 C C . ALA A 1 83 ? -11.050 -2.561 -3.792 1.00 97.06 83 ALA A C 1
ATOM 707 O O . ALA A 1 83 ? -11.804 -1.647 -3.466 1.00 97.06 83 ALA A O 1
ATOM 708 N N . GLU A 1 84 ? -9.786 -2.345 -4.167 1.00 94.69 84 GLU A N 1
ATOM 709 C CA . GLU A 1 84 ? -9.104 -1.052 -4.214 1.00 94.69 84 GLU A CA 1
ATOM 710 C C . GLU A 1 84 ? -8.940 -0.338 -2.866 1.00 94.69 84 GLU A C 1
ATOM 712 O O . GLU A 1 84 ? -8.611 0.855 -2.828 1.00 94.69 84 GLU A O 1
ATOM 717 N N . ASN A 1 85 ? -9.090 -1.054 -1.751 1.00 96.19 85 ASN A N 1
ATOM 718 C CA . ASN A 1 85 ? -8.869 -0.481 -0.430 1.00 96.19 85 ASN A CA 1
ATOM 719 C C . ASN A 1 85 ? -7.393 -0.557 -0.060 1.00 96.19 85 ASN A C 1
ATOM 721 O O . ASN A 1 85 ? -6.752 -1.600 -0.188 1.00 96.19 85 ASN A O 1
ATOM 725 N N . TRP A 1 86 ? -6.851 0.544 0.462 1.00 96.38 86 TRP A N 1
ATOM 726 C CA . TRP A 1 86 ? -5.508 0.545 1.031 1.00 96.38 86 TRP A CA 1
ATOM 727 C C . TRP A 1 86 ? -5.446 -0.398 2.224 1.00 96.38 86 TRP A C 1
ATOM 729 O O . TRP A 1 86 ? -6.226 -0.263 3.168 1.00 96.38 86 TRP A O 1
ATOM 739 N N . ILE A 1 87 ? -4.477 -1.309 2.210 1.00 96.19 87 ILE A N 1
ATOM 740 C CA . ILE A 1 87 ? -4.254 -2.220 3.326 1.00 96.19 87 ILE A CA 1
ATOM 741 C C . ILE A 1 87 ? -3.755 -1.388 4.514 1.00 96.19 87 ILE A C 1
ATOM 743 O O . ILE A 1 87 ? -2.706 -0.735 4.401 1.00 96.19 87 ILE A O 1
ATOM 747 N N . PRO A 1 88 ? -4.484 -1.368 5.647 1.00 93.69 88 PRO A N 1
ATOM 748 C CA . PRO A 1 88 ? -4.090 -0.590 6.810 1.00 93.69 88 PRO A CA 1
ATOM 749 C C . PRO A 1 88 ? -2.755 -1.072 7.374 1.00 93.69 88 PRO A C 1
ATOM 751 O O . PRO A 1 88 ? -2.491 -2.271 7.473 1.00 93.69 88 PRO A O 1
ATOM 754 N N . THR A 1 89 ? -1.930 -0.131 7.812 1.00 91.31 89 THR A N 1
ATOM 755 C CA . THR A 1 89 ? -0.801 -0.420 8.695 1.00 91.31 89 THR A CA 1
ATOM 756 C C . THR A 1 89 ? -1.316 -0.979 10.028 1.00 91.31 89 THR A C 1
ATOM 758 O O . THR A 1 89 ? -2.465 -0.720 10.402 1.00 91.31 89 THR A O 1
ATOM 761 N N . PRO A 1 90 ? -0.485 -1.702 10.799 1.00 90.69 90 PRO A N 1
ATOM 762 C CA . PRO A 1 90 ? -0.884 -2.186 12.121 1.00 90.69 90 PRO A CA 1
ATOM 763 C C . PRO A 1 90 ? -1.421 -1.074 13.034 1.00 90.69 90 PRO A C 1
ATOM 765 O O . PRO A 1 90 ? -2.437 -1.265 13.695 1.00 90.69 90 PRO A O 1
ATOM 768 N N . VAL A 1 91 ? -0.801 0.111 12.987 1.00 89.94 91 VAL A N 1
ATOM 769 C CA . VAL A 1 91 ? -1.211 1.288 13.770 1.00 89.94 91 VAL A CA 1
ATOM 770 C C . VAL A 1 91 ? -2.573 1.822 13.319 1.00 89.94 91 VAL A C 1
ATOM 772 O O . VAL A 1 91 ? -3.420 2.141 14.151 1.00 89.94 91 VAL A O 1
ATOM 775 N N . GLU A 1 92 ? -2.823 1.921 12.011 1.00 91.62 92 GLU A N 1
ATOM 776 C CA . GLU A 1 92 ? -4.142 2.324 11.502 1.00 91.62 92 GLU A CA 1
ATOM 777 C C . GLU A 1 92 ? -5.219 1.300 11.878 1.00 91.62 92 GLU A C 1
ATOM 779 O O . GLU A 1 92 ? -6.313 1.688 12.287 1.00 91.62 92 GLU A O 1
ATOM 784 N N . LYS A 1 93 ? -4.906 0.001 11.793 1.00 93.62 93 LYS A N 1
ATOM 785 C CA . LYS A 1 93 ? -5.824 -1.080 12.168 1.00 93.62 93 LYS A CA 1
ATOM 786 C C . LYS A 1 93 ? -6.180 -1.031 13.653 1.00 93.62 93 LYS A C 1
ATOM 788 O O . LYS A 1 93 ? -7.351 -1.152 13.999 1.00 93.62 93 LYS A O 1
ATOM 793 N N . GLU A 1 94 ? -5.198 -0.820 14.524 1.00 94.06 94 GLU A N 1
ATOM 794 C CA . GLU A 1 94 ? -5.420 -0.668 15.964 1.00 94.06 94 GLU A CA 1
ATOM 795 C C . GLU A 1 94 ? -6.308 0.545 16.270 1.00 94.06 94 GLU A C 1
ATOM 797 O O . GLU A 1 94 ? -7.308 0.416 16.974 1.00 94.06 94 GLU A O 1
ATOM 802 N N . ARG A 1 95 ? -6.028 1.702 15.656 1.00 91.75 95 ARG A N 1
ATOM 803 C CA . ARG A 1 95 ? -6.874 2.900 15.798 1.00 91.75 95 ARG A CA 1
ATOM 804 C C . ARG A 1 95 ? -8.314 2.652 15.348 1.00 91.75 95 ARG A C 1
ATOM 806 O O . ARG A 1 95 ? -9.241 3.088 16.023 1.00 91.75 95 ARG A O 1
ATOM 813 N N . GLN A 1 96 ? -8.511 1.942 14.236 1.00 93.06 96 GLN A N 1
ATOM 814 C CA . GLN A 1 96 ? -9.846 1.576 13.754 1.00 93.06 96 GLN A CA 1
ATOM 815 C C . GLN A 1 96 ? -10.590 0.665 14.740 1.00 93.06 96 GLN A C 1
ATOM 817 O O . GLN A 1 96 ? -11.797 0.825 14.918 1.00 93.06 96 GLN A O 1
ATOM 822 N N . LEU A 1 97 ? -9.893 -0.276 15.386 1.00 95.44 97 LEU A N 1
ATOM 823 C CA . LEU A 1 97 ? -10.486 -1.154 16.397 1.00 95.44 97 LEU A CA 1
ATOM 824 C C . LEU A 1 97 ? -10.909 -0.370 17.641 1.00 95.44 97 LEU A C 1
ATOM 826 O O . LEU A 1 97 ? -12.067 -0.472 18.041 1.00 95.44 97 LEU A O 1
ATOM 830 N N . VAL A 1 98 ? -10.021 0.468 18.181 1.00 95.69 98 VAL A N 1
ATOM 831 C CA . VAL A 1 98 ? -10.314 1.305 19.356 1.00 95.69 98 VAL A CA 1
ATOM 832 C C . VAL A 1 98 ? -11.495 2.236 19.082 1.00 95.69 98 VAL A C 1
ATOM 834 O O . VAL A 1 98 ? -12.416 2.335 19.891 1.00 95.69 98 VAL A O 1
ATOM 837 N N . GLU A 1 99 ? -11.521 2.886 17.918 1.00 95.31 99 GLU A N 1
ATOM 838 C CA . GLU A 1 99 ? -12.622 3.777 17.550 1.00 95.31 99 GLU A CA 1
ATOM 839 C C . GLU A 1 99 ? -13.944 3.008 17.395 1.00 95.31 99 GLU A C 1
ATOM 841 O O . GLU A 1 99 ? -14.995 3.454 17.859 1.00 95.31 99 GLU A O 1
ATOM 846 N N . LYS A 1 100 ? -13.909 1.806 16.812 1.00 95.62 100 LYS A N 1
ATOM 847 C CA . LYS A 1 100 ? -15.095 0.950 16.686 1.00 95.62 100 LYS A CA 1
ATOM 848 C C . LYS A 1 100 ? -15.637 0.510 18.048 1.00 95.62 100 LYS A C 1
ATOM 850 O O . LYS A 1 100 ? -16.858 0.497 18.232 1.00 95.62 100 LYS A O 1
ATOM 855 N N . GLU A 1 101 ? -14.762 0.149 18.982 1.00 95.88 101 GLU A N 1
ATOM 856 C CA . GLU A 1 101 ? -15.136 -0.213 20.353 1.00 95.88 101 GLU A CA 1
ATOM 857 C C . GLU A 1 101 ? -15.725 0.978 21.101 1.00 95.88 101 GLU A C 1
ATOM 859 O O . GLU A 1 101 ? -16.812 0.862 21.668 1.00 95.88 101 GLU A O 1
ATOM 864 N N . ARG A 1 102 ? -15.090 2.150 21.001 1.00 96.00 102 ARG A N 1
ATOM 865 C CA . ARG A 1 102 ? -15.598 3.395 21.583 1.00 96.00 102 ARG A CA 1
ATOM 866 C C . ARG A 1 102 ? -17.001 3.722 2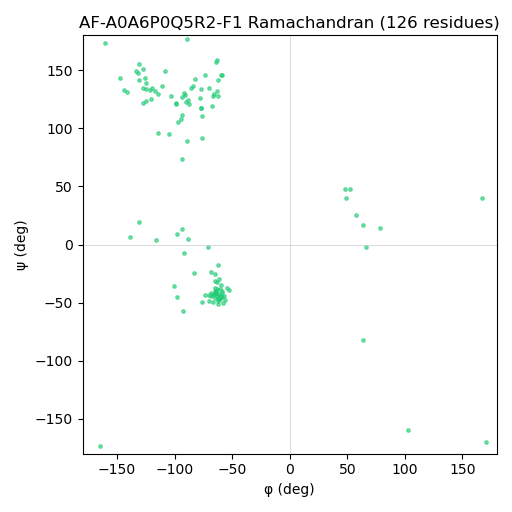1.079 1.00 96.00 102 ARG A C 1
ATOM 868 O O . ARG A 1 102 ? -17.901 3.980 21.872 1.00 96.00 102 ARG A O 1
ATOM 875 N N . GLN A 1 103 ? -17.221 3.645 19.768 1.00 96.12 103 GLN A N 1
ATOM 876 C CA . GLN A 1 103 ? -18.543 3.878 19.186 1.00 96.12 103 GLN A CA 1
ATOM 877 C C . GLN A 1 103 ? -19.577 2.835 19.620 1.00 96.12 103 GLN A C 1
ATOM 879 O O . GLN A 1 103 ? -20.772 3.130 19.673 1.00 96.12 103 GLN A O 1
ATOM 884 N N . ARG A 1 104 ? -19.161 1.591 19.882 1.00 96.50 104 ARG A N 1
ATOM 885 C CA . ARG A 1 104 ? -20.061 0.555 20.394 1.00 96.50 104 ARG A CA 1
ATOM 886 C C . ARG A 1 104 ? -20.471 0.850 21.834 1.00 96.50 104 ARG A C 1
ATOM 888 O O . ARG A 1 104 ? -21.670 0.844 22.094 1.00 96.50 104 ARG A O 1
ATOM 895 N N . ALA A 1 105 ? -19.510 1.159 22.701 1.00 95.62 105 ALA A N 1
ATOM 896 C CA . ALA A 1 105 ? -19.767 1.531 24.088 1.00 95.62 105 ALA A CA 1
ATOM 897 C C . ALA A 1 105 ? -20.701 2.748 24.173 1.00 95.62 105 ALA A C 1
ATOM 899 O O . ALA A 1 105 ? -21.694 2.713 24.890 1.00 95.62 105 ALA A O 1
ATOM 900 N N . GLU A 1 106 ? -20.462 3.772 23.349 1.00 96.50 106 GLU A N 1
ATOM 901 C CA . GLU A 1 106 ? -21.314 4.964 23.283 1.00 96.50 106 GLU A CA 1
ATOM 902 C C . GLU A 1 106 ? -22.756 4.628 22.864 1.00 96.50 106 GLU A C 1
ATOM 904 O O . GLU A 1 106 ? -23.724 5.080 23.473 1.00 96.50 106 GLU A O 1
ATOM 909 N N . ARG A 1 107 ? -22.932 3.773 21.847 1.00 96.50 107 ARG A N 1
ATOM 910 C CA . ARG A 1 107 ? -24.271 3.336 21.416 1.00 96.50 107 ARG A CA 1
ATOM 911 C C . ARG A 1 107 ? -24.995 2.522 22.483 1.00 96.50 107 ARG A C 1
ATOM 913 O O . ARG A 1 107 ? -26.217 2.621 22.579 1.00 96.50 107 ARG A O 1
ATOM 920 N N . GLU A 1 108 ? -24.282 1.685 23.228 1.00 95.50 108 GLU A N 1
ATOM 921 C CA . GLU A 1 108 ? -24.854 0.892 24.319 1.00 95.50 108 GLU A CA 1
ATOM 922 C C . GLU A 1 108 ? -25.241 1.793 25.498 1.00 95.50 108 GLU A C 1
ATOM 924 O O . GLU A 1 108 ? -26.371 1.691 25.975 1.00 95.50 108 GLU A O 1
ATOM 929 N N . HIS A 1 109 ? -24.390 2.755 25.865 1.00 95.00 109 HIS A N 1
ATOM 930 C CA . HIS A 1 109 ? -24.685 3.747 26.897 1.00 95.00 109 HIS A CA 1
ATOM 931 C C . HIS A 1 109 ? -25.942 4.559 26.560 1.00 95.00 109 HIS A C 1
ATOM 933 O O . HIS A 1 109 ? -26.898 4.573 27.332 1.00 95.00 109 HIS A O 1
ATOM 939 N N . GLN A 1 110 ? -26.027 5.112 25.347 1.00 95.50 110 GLN A N 1
ATOM 940 C CA . GLN A 1 110 ? -27.209 5.862 24.910 1.00 95.50 110 GLN A CA 1
ATOM 941 C C . GLN A 1 110 ? -28.492 5.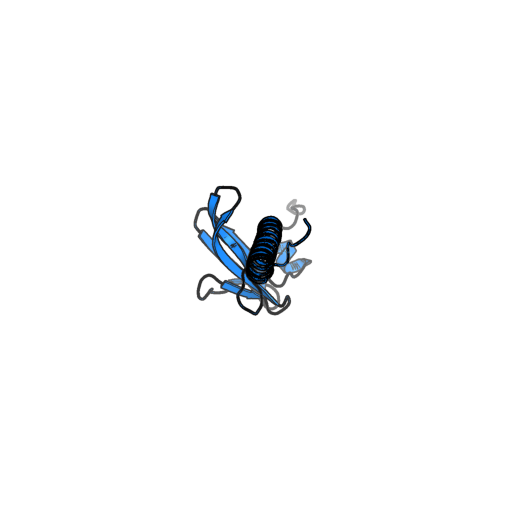021 24.880 1.00 95.50 110 GLN A C 1
ATOM 943 O O . GLN A 1 110 ? -29.591 5.560 25.017 1.00 95.50 110 GLN A O 1
ATOM 948 N N . ARG A 1 111 ? -28.397 3.708 24.636 1.00 95.31 111 ARG A N 1
ATOM 949 C CA . ARG A 1 111 ? -29.557 2.806 24.697 1.00 95.31 111 ARG A CA 1
ATOM 950 C C . ARG A 1 111 ? -29.979 2.554 26.138 1.00 95.31 111 ARG A C 1
ATOM 952 O O . ARG A 1 111 ? -31.178 2.596 26.408 1.00 95.31 111 ARG A O 1
ATOM 959 N N . ALA A 1 112 ? -29.019 2.328 27.032 1.00 93.25 112 ALA A N 1
ATOM 960 C CA . ALA A 1 112 ? -29.272 2.155 28.456 1.00 93.25 112 ALA A CA 1
ATOM 961 C C . ALA A 1 112 ? -29.929 3.408 29.050 1.00 93.25 112 ALA A C 1
ATOM 963 O O . ALA A 1 112 ? -30.976 3.296 29.679 1.00 93.25 112 ALA A O 1
ATOM 964 N N . GLU A 1 113 ? -29.412 4.603 28.749 1.00 93.81 113 GLU A N 1
ATOM 965 C CA . GLU A 1 113 ? -30.010 5.864 29.202 1.00 93.81 113 GLU A CA 1
ATOM 966 C C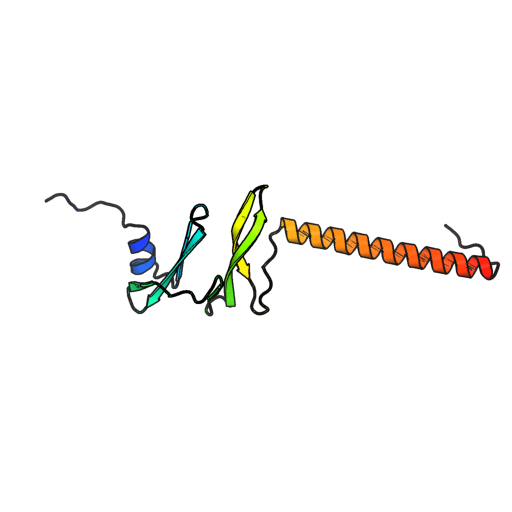 . GLU A 1 113 ? -31.445 6.049 28.696 1.00 93.81 113 GLU A C 1
ATOM 968 O O . GLU A 1 113 ? -32.337 6.416 29.464 1.00 93.81 113 GLU A O 1
ATOM 973 N N . ARG A 1 114 ? -31.700 5.754 27.413 1.00 94.19 114 ARG A N 1
ATOM 974 C CA . ARG A 1 114 ? -33.054 5.821 26.841 1.00 94.19 114 ARG A CA 1
ATOM 975 C C . ARG A 1 114 ? -34.010 4.849 27.525 1.00 94.19 114 ARG A C 1
ATOM 977 O O . ARG A 1 114 ? -35.145 5.226 27.807 1.00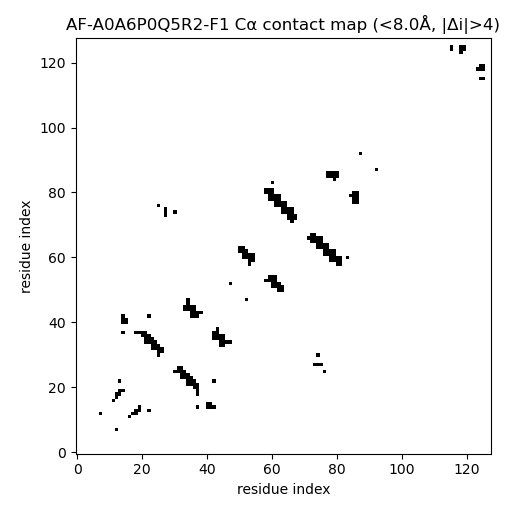 94.19 114 ARG A O 1
ATOM 984 N N . LEU A 1 115 ? -33.568 3.624 27.798 1.00 92.75 115 LEU A N 1
ATOM 985 C CA . LEU A 1 115 ? -34.388 2.628 28.482 1.00 92.75 115 LEU A CA 1
ATOM 986 C C . LEU A 1 115 ? -34.645 3.026 29.940 1.00 92.75 115 LEU A C 1
ATOM 988 O O . LEU A 1 115 ? -35.788 2.994 30.382 1.00 92.75 115 LEU A O 1
ATOM 992 N N . ALA A 1 116 ? -33.621 3.481 30.659 1.00 91.31 116 ALA A N 1
ATOM 993 C CA . ALA A 1 116 ? -33.750 3.980 32.024 1.00 91.31 116 ALA A CA 1
ATOM 994 C C . ALA A 1 116 ? -34.699 5.187 32.104 1.00 91.31 116 ALA A C 1
ATOM 996 O O . ALA A 1 116 ? -35.481 5.309 33.045 1.00 91.31 116 ALA A O 1
ATOM 997 N N . ALA A 1 117 ? -34.675 6.083 31.113 1.00 91.19 117 ALA A N 1
ATOM 998 C CA . ALA A 1 117 ? -35.634 7.182 31.014 1.00 91.19 117 ALA A CA 1
ATOM 999 C C . ALA A 1 117 ? -37.073 6.680 30.783 1.00 91.19 117 ALA A C 1
ATOM 1001 O O . ALA A 1 117 ? -37.999 7.183 31.415 1.00 91.19 117 ALA A O 1
ATOM 1002 N N . GLN A 1 118 ? -37.268 5.669 29.928 1.00 91.69 118 GLN A N 1
ATOM 1003 C CA . GLN A 1 118 ? -38.582 5.055 29.698 1.00 91.69 118 GLN A CA 1
ATOM 1004 C C . GLN A 1 118 ? -39.114 4.328 30.941 1.00 91.69 118 GLN A C 1
ATOM 1006 O O . GLN A 1 118 ? -40.286 4.481 31.273 1.00 91.69 118 GLN A O 1
ATOM 1011 N N . LEU A 1 119 ? -38.267 3.578 31.650 1.00 91.50 119 LEU A N 1
ATOM 1012 C CA . LEU A 1 119 ? -38.627 2.893 32.895 1.00 91.50 119 LEU A CA 1
ATOM 1013 C C . LEU A 1 119 ? -39.038 3.891 33.984 1.00 91.50 119 LEU A C 1
ATOM 1015 O O . LEU A 1 119 ? -40.118 3.749 34.558 1.00 91.50 119 LEU A O 1
ATOM 1019 N N . ARG A 1 120 ? -38.253 4.963 34.176 1.00 90.69 120 ARG A N 1
ATOM 1020 C CA . ARG A 1 120 ? -38.600 6.057 35.099 1.00 90.69 120 ARG A CA 1
ATOM 1021 C C . ARG A 1 120 ? -39.925 6.725 34.730 1.00 90.69 120 ARG A C 1
ATOM 1023 O O . ARG A 1 120 ? -40.729 7.001 35.614 1.00 90.69 120 ARG A O 1
ATOM 1030 N N . ALA A 1 121 ? -40.196 6.931 33.439 1.00 91.06 121 ALA A N 1
ATOM 1031 C CA . ALA A 1 121 ? -41.480 7.463 32.972 1.00 91.06 121 ALA A CA 1
ATOM 1032 C C . ALA A 1 121 ? -42.668 6.520 33.254 1.00 91.06 121 ALA A C 1
ATOM 1034 O O . ALA A 1 121 ? -43.796 6.987 33.393 1.00 91.06 121 ALA A O 1
ATOM 1035 N N . MET A 1 122 ? -42.421 5.212 33.368 1.00 91.31 122 MET A N 1
ATOM 1036 C CA . MET A 1 122 ? -43.410 4.204 33.770 1.00 91.31 122 MET A CA 1
ATOM 1037 C C . MET A 1 122 ? -43.482 3.995 35.295 1.00 91.31 122 MET A C 1
ATOM 1039 O O . MET A 1 122 ? -44.224 3.128 35.750 1.00 91.31 122 MET A O 1
ATOM 1043 N N . GLY A 1 123 ? -42.741 4.777 36.090 1.00 88.19 123 GLY A N 1
ATOM 1044 C CA . GLY A 1 123 ? -42.730 4.685 37.554 1.00 88.19 123 GLY A CA 1
ATOM 1045 C C . GLY A 1 123 ? -41.897 3.528 38.114 1.00 88.19 123 GLY A C 1
ATOM 1046 O O . GLY A 1 123 ? -42.041 3.197 39.287 1.00 88.19 123 GLY A O 1
ATOM 1047 N N . VAL A 1 124 ? -41.042 2.910 37.293 1.00 87.62 124 VAL A N 1
ATOM 1048 C CA . VAL A 1 124 ? -40.087 1.879 37.718 1.00 87.62 124 VAL A CA 1
ATOM 1049 C C . VAL A 1 124 ? -38.723 2.537 37.903 1.00 87.62 124 VAL A C 1
ATOM 1051 O O . VAL A 1 124 ? -38.188 3.108 36.951 1.00 87.62 124 VAL A O 1
ATOM 1054 N N . GLU A 1 125 ? -38.153 2.459 39.106 1.00 81.56 125 GLU A N 1
ATOM 1055 C CA . GLU A 1 125 ? -36.761 2.860 39.336 1.00 81.56 125 GLU A CA 1
ATOM 1056 C C . GLU A 1 125 ? -35.821 1.763 38.805 1.00 81.56 125 GLU A C 1
ATOM 1058 O O . GLU A 1 125 ? -35.901 0.624 39.269 1.00 81.56 125 GLU A O 1
ATOM 1063 N N . PRO A 1 126 ? -34.975 2.051 37.798 1.00 68.94 126 PRO A N 1
ATOM 1064 C CA . PRO A 1 126 ? -33.947 1.116 37.353 1.00 68.94 126 PRO A CA 1
ATOM 1065 C C . PRO A 1 126 ? -32.858 1.005 38.431 1.00 68.94 126 PRO A C 1
ATOM 1067 O O . PRO A 1 126 ? -32.423 2.036 38.938 1.00 68.94 126 PRO A O 1
ATOM 1070 N N . GLU A 1 127 ? -32.416 -0.212 38.761 1.00 72.88 127 GLU A N 1
ATOM 1071 C CA . GLU A 1 127 ? -31.225 -0.413 39.605 1.00 72.88 127 GLU A CA 1
ATOM 1072 C C . GLU A 1 127 ? -29.938 -0.099 38.817 1.00 72.88 127 GLU A C 1
ATOM 1074 O O . GLU A 1 127 ? -29.892 -0.322 37.602 1.00 72.88 127 GLU A O 1
ATOM 1079 N N . ASP A 1 128 ? -28.933 0.438 39.523 1.00 61.44 128 ASP A N 1
ATOM 1080 C CA . ASP A 1 128 ? -27.602 0.804 39.002 1.00 61.44 128 ASP A CA 1
ATOM 1081 C C . ASP A 1 128 ? -26.738 -0.413 38.616 1.00 61.44 128 ASP A C 1
ATOM 1083 O O . ASP A 1 128 ? -26.711 -1.410 39.379 1.00 61.44 128 ASP A O 1
#

Foldseek 3Di:
DPPPDDDDDPQCCCQAPVNPQKDWDADQVVRDIWIWGRDPRHTDIDDDPDFKDADVVVQKIWGWDAQDDPNDTGTDIFIAHPVRHTDDDPVRVVVVVVVVVVVVVVVVVVVVVVVCVVCVVVVHHDDD

Nearest PDB structures (foldseek):
  1e50-assembly4_H  TM=3.366E-01  e=6.331E+00  Homo sapiens
  7uqb-assembly1_T  TM=2.472E-01  e=5.025E+00  Saccharomyces cerevisiae BY4741
  8i9p-assembly1_LT  TM=2.743E-01  e=8.450E+00  Thermochaetoides thermophila DSM 1495
  8tpu-assembly1_AV  TM=1.814E-01  e=4.477E+00  Plasmodium falciparum 3D7

Solvent-accessible surface area (backbone atoms only — not comparable to full-atom values): 7828 Å² total; per-residue (Å²): 134,97,80,86,82,74,79,76,50,73,65,50,41,38,45,72,71,68,52,48,60,66,51,77,48,73,41,78,85,81,69,48,75,48,41,26,37,51,58,95,79,43,69,39,78,54,86,67,87,66,60,54,49,78,42,77,93,76,62,36,25,44,28,64,42,80,46,75,56,94,90,43,75,44,66,40,88,40,51,23,42,92,86,72,44,69,61,69,52,73,67,56,47,51,52,52,50,53,51,52,50,50,55,48,53,51,53,51,49,57,48,51,53,51,48,47,52,53,35,47,74,71,73,39,83,74,84,134

Mean predicted aligned error: 8.13 Å

Sequence (128 aa):
SPQANLPPSIWEVYERMLRIPYYVVFNGNSNILRLFELVRSSYREVILNGDKFWLPEIELGLGLWSGNYQELNRLWLRWYDAAENWIPTPVEKERQLVEKERQRAEREHQRAERLAAQLRAMGVEPED

Secondary structure (DSSP, 8-state):
-----PPPPHHHIIIIIS--SEEEEEETTTTEEEEEEEETTEEEEE--SSSEEEEGGGTEEEEEEEEEETTEEEEEEEEE-TTSPBPPPHHHHHHHHHHHHHHHHHHHHHHHHHHHHHHHHTTPPPP-